Protein AF-A0A1L6MWC6-F1 (afdb_monomer_lite)

Structure (mmCIF, N/CA/C/O backbone):
data_AF-A0A1L6MWC6-F1
#
_entry.id   AF-A0A1L6MWC6-F1
#
loop_
_atom_site.group_PDB
_atom_site.id
_atom_site.type_symbol
_atom_site.label_atom_id
_atom_site.label_alt_id
_atom_site.label_comp_id
_atom_site.label_asym_id
_atom_site.label_entity_id
_atom_site.label_seq_id
_atom_site.pdbx_PDB_ins_code
_atom_site.Cartn_x
_atom_site.Cartn_y
_atom_site.Cartn_z
_atom_site.occupancy
_atom_site.B_iso_or_equiv
_atom_site.auth_seq_id
_atom_site.auth_comp_id
_atom_site.auth_asym_id
_atom_site.auth_atom_id
_atom_site.pdbx_PDB_model_num
ATOM 1 N N . MET A 1 1 ? 0.606 9.674 19.924 1.00 48.12 1 MET A N 1
ATOM 2 C CA . MET A 1 1 ? 0.322 10.281 18.603 1.00 48.12 1 MET A CA 1
ATOM 3 C C . MET A 1 1 ? -1.189 10.418 18.473 1.00 48.12 1 MET A C 1
ATOM 5 O O . MET A 1 1 ? -1.883 9.493 18.869 1.00 48.12 1 MET A O 1
ATOM 9 N N . ALA A 1 2 ? -1.690 11.585 18.062 1.00 39.72 2 ALA A N 1
ATOM 10 C CA .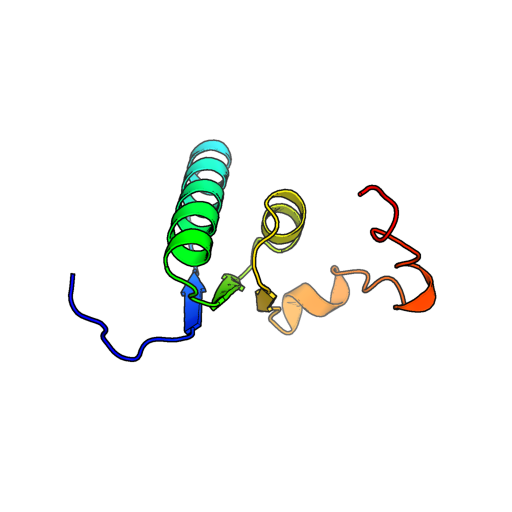 ALA A 1 2 ? -3.120 11.912 18.088 1.00 39.72 2 ALA A CA 1
ATOM 11 C C . ALA A 1 2 ? -3.938 11.074 17.078 1.00 39.72 2 ALA A C 1
ATOM 13 O O . ALA A 1 2 ? -3.430 10.808 15.987 1.00 39.72 2 ALA A O 1
ATOM 14 N N . PRO A 1 3 ? -5.195 10.696 17.385 1.00 51.22 3 PRO A N 1
ATOM 15 C CA . PRO A 1 3 ? -6.083 10.067 16.417 1.00 51.22 3 PRO A CA 1
ATOM 16 C C . PRO A 1 3 ? -6.580 11.151 15.455 1.00 51.22 3 PRO A C 1
ATOM 18 O O . PRO A 1 3 ? -7.536 11.864 15.737 1.00 51.22 3 PRO A O 1
ATOM 21 N N . THR A 1 4 ? -5.919 11.313 14.313 1.00 63.38 4 THR A N 1
ATOM 22 C CA . THR A 1 4 ? -6.248 12.349 13.315 1.00 63.38 4 THR A CA 1
ATOM 23 C C . THR A 1 4 ? -7.527 12.059 12.520 1.00 63.38 4 THR A C 1
ATOM 25 O O . THR A 1 4 ? -7.806 12.741 11.541 1.00 63.38 4 THR A O 1
ATOM 28 N N . GLY A 1 5 ? -8.303 11.031 12.886 1.00 74.25 5 GLY A N 1
ATOM 29 C CA . GLY A 1 5 ? -9.472 10.586 12.117 1.00 74.25 5 GLY A CA 1
ATOM 30 C C . GLY A 1 5 ? -9.123 10.025 10.732 1.00 74.25 5 GLY A C 1
ATOM 31 O O . GLY A 1 5 ? -10.019 9.654 9.977 1.00 74.25 5 GLY A O 1
ATOM 32 N N . ILE A 1 6 ? -7.833 9.936 10.389 1.00 81.06 6 ILE A N 1
ATOM 33 C CA . ILE A 1 6 ? -7.365 9.373 9.126 1.00 81.06 6 ILE A CA 1
ATOM 34 C C . ILE A 1 6 ? -7.556 7.863 9.184 1.00 81.06 6 ILE A C 1
ATOM 36 O O . ILE A 1 6 ? -6.868 7.156 9.912 1.00 81.06 6 ILE A O 1
ATOM 40 N N . GLN A 1 7 ? -8.491 7.371 8.382 1.00 90.19 7 GLN A N 1
ATOM 41 C CA . GLN A 1 7 ? -8.779 5.941 8.260 1.00 90.19 7 GLN A CA 1
ATOM 42 C C . GLN A 1 7 ? -8.105 5.321 7.036 1.00 90.19 7 GLN A C 1
ATOM 44 O O . GLN A 1 7 ? -8.150 4.106 6.837 1.00 90.19 7 GLN A O 1
ATOM 49 N N . THR A 1 8 ? -7.575 6.138 6.124 1.00 92.38 8 THR A N 1
ATOM 50 C CA . THR A 1 8 ? -7.102 5.678 4.815 1.00 92.38 8 THR A CA 1
ATOM 51 C C . THR A 1 8 ? -5.989 6.570 4.293 1.00 92.38 8 THR A C 1
ATOM 53 O O . THR A 1 8 ? -6.096 7.792 4.365 1.00 92.38 8 THR A O 1
ATOM 56 N N . ILE A 1 9 ? -4.939 5.948 3.760 1.00 92.69 9 ILE A N 1
ATOM 57 C CA . ILE A 1 9 ? -3.815 6.621 3.109 1.00 92.69 9 ILE A CA 1
ATOM 58 C C . ILE A 1 9 ? -3.457 5.907 1.802 1.00 92.69 9 ILE A C 1
ATOM 60 O O . ILE A 1 9 ? -3.650 4.697 1.673 1.00 92.69 9 ILE A O 1
ATOM 64 N N . GLN A 1 10 ? -2.904 6.653 0.846 1.00 94.06 10 GLN A N 1
ATOM 65 C CA . GLN A 1 10 ? -2.368 6.111 -0.401 1.00 94.06 10 GLN A CA 1
ATOM 66 C C . GLN A 1 10 ? -0.880 6.438 -0.507 1.00 94.06 10 GLN A C 1
ATOM 68 O O . GLN A 1 10 ? -0.491 7.604 -0.431 1.00 94.06 10 GLN A O 1
ATOM 73 N N . LEU A 1 11 ? -0.054 5.414 -0.706 1.00 92.88 11 LEU A N 1
ATOM 74 C CA . LEU A 1 11 ? 1.377 5.555 -0.927 1.00 92.88 11 LEU A CA 1
ATOM 75 C C . LEU A 1 11 ? 1.665 5.558 -2.428 1.00 92.88 11 LEU A C 1
ATOM 77 O O . LEU A 1 11 ? 1.375 4.589 -3.131 1.00 92.88 11 LEU A O 1
ATOM 81 N N . ARG A 1 12 ? 2.251 6.657 -2.906 1.00 91.94 12 ARG A N 1
ATOM 82 C CA . ARG A 1 12 ? 2.735 6.807 -4.279 1.00 91.94 12 ARG A CA 1
ATOM 83 C C . ARG A 1 12 ? 4.205 7.193 -4.245 1.00 91.94 12 ARG A C 1
ATOM 85 O O . ARG A 1 12 ? 4.551 8.246 -3.718 1.00 91.94 12 ARG A O 1
ATOM 92 N N . ILE A 1 13 ? 5.052 6.343 -4.807 1.00 85.69 13 ILE A N 1
ATOM 93 C CA . ILE A 1 13 ? 6.506 6.504 -4.800 1.00 85.69 13 ILE A CA 1
ATOM 94 C C . ILE A 1 13 ? 6.994 6.454 -6.249 1.00 85.69 13 ILE A C 1
ATOM 96 O O . ILE A 1 13 ? 6.542 5.613 -7.017 1.00 85.69 13 ILE A O 1
ATOM 100 N N . LYS A 1 14 ? 7.905 7.355 -6.632 1.00 84.38 14 LYS A N 1
ATOM 101 C CA . LYS A 1 14 ? 8.538 7.381 -7.962 1.00 84.38 14 LYS A CA 1
ATOM 102 C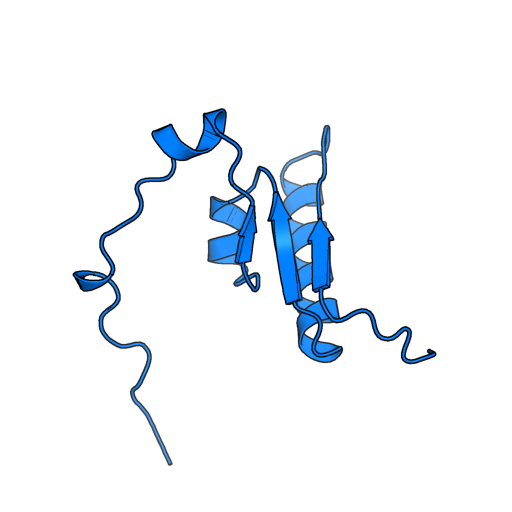 C . LYS A 1 14 ? 10.051 7.528 -7.820 1.00 84.38 14 LYS A C 1
ATOM 104 O O . LYS A 1 14 ? 10.503 8.250 -6.939 1.00 84.38 14 LYS A O 1
ATOM 109 N N . GLY A 1 15 ? 10.816 6.890 -8.707 1.00 79.88 15 GLY A N 1
ATOM 110 C CA . GLY A 1 15 ? 12.263 7.121 -8.833 1.00 79.88 15 GLY A CA 1
ATOM 111 C C . GLY A 1 15 ? 13.145 6.480 -7.752 1.00 79.88 15 GLY A C 1
ATOM 112 O O . GLY A 1 15 ? 14.215 7.006 -7.469 1.00 79.88 15 GLY A O 1
ATOM 113 N N . TYR A 1 16 ? 12.721 5.365 -7.146 1.00 77.88 16 TYR A N 1
ATOM 114 C CA . TYR A 1 16 ? 13.513 4.633 -6.147 1.00 77.88 16 TYR A CA 1
ATOM 115 C C . TYR A 1 16 ? 14.125 3.352 -6.720 1.00 77.88 16 TYR A C 1
ATOM 117 O O . TYR A 1 16 ? 13.571 2.728 -7.622 1.00 77.88 16 TYR A O 1
ATOM 125 N N . LEU A 1 17 ? 15.252 2.924 -6.144 1.00 82.56 17 LEU A N 1
ATOM 126 C CA . LEU A 1 17 ? 15.825 1.599 -6.392 1.00 82.56 17 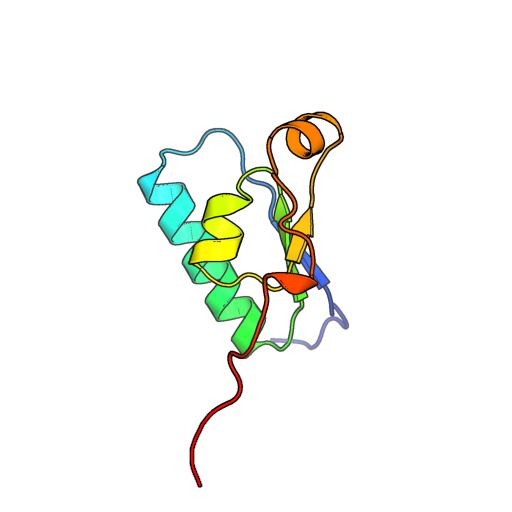LEU A CA 1
ATOM 127 C C . LEU A 1 17 ? 14.899 0.502 -5.837 1.00 82.56 17 LEU A C 1
ATOM 129 O O . LEU A 1 17 ? 14.332 0.657 -4.753 1.00 82.56 17 LEU A O 1
ATOM 133 N N . ALA A 1 18 ? 14.811 -0.638 -6.529 1.00 79.25 18 ALA A N 1
ATOM 134 C CA . ALA A 1 18 ? 13.885 -1.731 -6.199 1.00 79.25 18 ALA A CA 1
ATOM 135 C C . ALA A 1 18 ? 13.989 -2.236 -4.740 1.00 79.25 18 ALA A C 1
ATOM 137 O O . ALA A 1 18 ? 12.977 -2.510 -4.089 1.00 79.25 18 ALA A O 1
ATOM 138 N N . TYR A 1 19 ? 15.207 -2.313 -4.190 1.00 81.38 19 TYR A N 1
ATOM 139 C CA . TYR A 1 19 ? 15.428 -2.723 -2.797 1.00 81.38 19 TYR A CA 1
ATOM 140 C C . TYR A 1 19 ? 14.872 -1.706 -1.785 1.00 81.38 19 TYR A C 1
ATOM 142 O O . TYR A 1 19 ? 14.227 -2.077 -0.799 1.00 81.38 19 TYR A O 1
ATOM 150 N N . ALA A 1 20 ? 15.077 -0.413 -2.049 1.00 88.69 20 ALA A N 1
ATOM 151 C CA . ALA A 1 20 ? 14.555 0.657 -1.205 1.00 88.69 20 ALA A CA 1
ATOM 152 C C . ALA A 1 20 ? 13.022 0.672 -1.244 1.00 88.69 20 ALA A C 1
ATOM 154 O O . ALA A 1 20 ? 12.378 0.728 -0.199 1.00 88.69 20 ALA A O 1
ATOM 155 N N . LEU A 1 21 ? 12.439 0.522 -2.434 1.00 90.81 21 LEU A N 1
ATOM 156 C CA . LEU A 1 21 ? 10.994 0.457 -2.624 1.00 90.81 21 LEU A CA 1
ATOM 157 C C . LEU A 1 21 ? 10.348 -0.694 -1.830 1.00 90.81 21 LEU A C 1
ATOM 159 O O . LEU A 1 21 ? 9.358 -0.484 -1.129 1.00 90.81 21 LEU A O 1
ATOM 163 N N . THR A 1 22 ? 10.948 -1.887 -1.876 1.00 93.25 22 THR A N 1
ATOM 164 C CA . THR A 1 22 ? 10.490 -3.054 -1.099 1.00 93.25 22 THR A CA 1
ATOM 165 C C . THR A 1 22 ? 10.492 -2.776 0.399 1.00 93.25 22 THR A C 1
ATOM 167 O O . THR A 1 22 ? 9.525 -3.091 1.096 1.00 93.25 22 THR A O 1
ATOM 170 N N . THR A 1 23 ? 11.560 -2.151 0.894 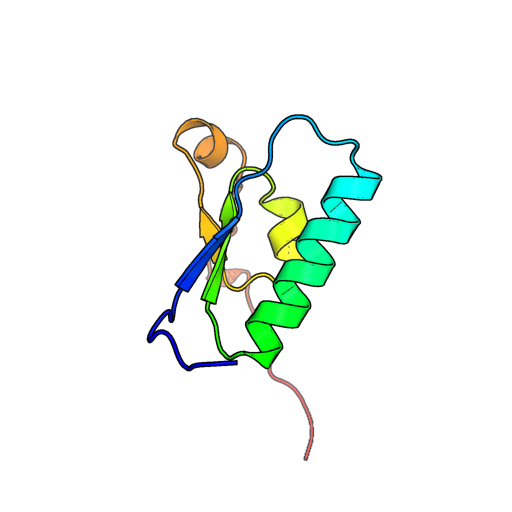1.00 94.62 23 THR A N 1
ATOM 171 C CA . THR A 1 23 ? 11.697 -1.806 2.313 1.00 94.62 23 THR A CA 1
ATOM 172 C C . THR A 1 23 ? 10.618 -0.812 2.739 1.00 94.62 23 THR A C 1
ATOM 174 O O . THR A 1 23 ? 9.912 -1.068 3.714 1.00 94.62 23 THR A O 1
ATOM 177 N N . ILE A 1 24 ? 10.416 0.253 1.957 1.00 93.44 24 ILE A N 1
ATOM 178 C CA . ILE A 1 24 ? 9.433 1.302 2.249 1.00 93.44 24 ILE A CA 1
ATOM 179 C C . ILE A 1 24 ? 8.006 0.739 2.273 1.00 93.44 24 ILE A C 1
ATOM 181 O O . ILE A 1 24 ? 7.261 0.991 3.220 1.00 93.44 24 ILE A O 1
ATOM 185 N N . ILE A 1 25 ? 7.610 -0.044 1.262 1.00 94.44 25 ILE A N 1
ATOM 186 C CA . ILE A 1 25 ? 6.245 -0.594 1.192 1.00 94.44 25 ILE A CA 1
ATOM 187 C C . ILE A 1 25 ? 5.994 -1.571 2.346 1.00 94.44 25 ILE A C 1
ATOM 189 O O . ILE A 1 25 ? 4.908 -1.565 2.934 1.00 94.44 25 ILE A O 1
ATOM 193 N N . ARG A 1 26 ? 6.995 -2.380 2.716 1.00 96.06 26 ARG A N 1
ATOM 194 C CA . ARG A 1 26 ? 6.898 -3.306 3.851 1.00 96.06 26 ARG A CA 1
ATOM 195 C C . ARG A 1 26 ? 6.677 -2.555 5.161 1.00 96.06 26 ARG A C 1
ATOM 197 O O . ARG A 1 26 ? 5.762 -2.901 5.906 1.00 96.06 26 ARG A O 1
ATOM 204 N N . GLU A 1 27 ? 7.475 -1.526 5.422 1.00 95.75 27 GLU A N 1
ATOM 205 C CA . GLU A 1 27 ? 7.366 -0.717 6.640 1.00 95.75 27 GLU A CA 1
ATOM 206 C C . GLU A 1 27 ? 6.035 0.038 6.697 1.00 95.75 27 GLU A C 1
ATOM 208 O O . GLU A 1 27 ? 5.328 -0.034 7.703 1.00 95.75 27 GLU A O 1
ATOM 213 N N . ALA A 1 28 ? 5.623 0.672 5.596 1.00 94.50 28 ALA A N 1
ATOM 214 C CA . ALA A 1 28 ? 4.330 1.348 5.510 1.00 94.50 28 ALA A CA 1
ATOM 215 C C . ALA A 1 28 ? 3.164 0.382 5.783 1.00 94.50 28 ALA A C 1
ATOM 217 O O . ALA A 1 28 ? 2.232 0.715 6.519 1.00 94.50 28 ALA A O 1
ATOM 218 N N . THR A 1 29 ? 3.231 -0.838 5.245 1.00 94.81 29 THR A N 1
ATOM 219 C CA . THR A 1 29 ? 2.215 -1.876 5.474 1.00 94.81 29 THR A CA 1
ATOM 220 C C . THR A 1 29 ? 2.172 -2.314 6.938 1.00 94.81 29 THR A C 1
ATOM 222 O O . THR A 1 29 ? 1.091 -2.466 7.503 1.00 94.81 29 THR A O 1
ATOM 225 N N . GLN A 1 30 ? 3.325 -2.478 7.590 1.00 95.06 30 GLN A N 1
ATOM 226 C CA . GLN A 1 30 ? 3.388 -2.839 9.011 1.00 95.06 30 GLN A CA 1
ATOM 227 C C . GLN A 1 30 ? 2.818 -1.738 9.914 1.00 95.06 30 GLN A C 1
ATOM 229 O O . GLN A 1 30 ? 2.003 -2.030 10.791 1.00 95.06 30 GLN A O 1
ATOM 234 N N . ILE A 1 31 ? 3.199 -0.482 9.671 1.00 93.62 31 ILE A N 1
ATOM 235 C CA . ILE A 1 31 ? 2.733 0.677 10.447 1.00 93.62 31 ILE A CA 1
ATOM 236 C C . ILE A 1 31 ? 1.219 0.851 10.301 1.00 93.62 31 ILE A C 1
ATOM 238 O O . ILE A 1 31 ? 0.497 1.027 11.276 1.00 93.62 31 ILE A O 1
ATOM 242 N N . THR A 1 32 ? 0.702 0.784 9.077 1.00 92.81 32 THR A N 1
ATOM 243 C CA . THR A 1 32 ? -0.730 1.016 8.842 1.00 92.81 32 THR A CA 1
ATOM 244 C C . THR A 1 32 ? -1.606 -0.096 9.399 1.00 92.81 32 THR A C 1
ATOM 246 O O . THR A 1 32 ? -2.653 0.199 9.976 1.00 92.81 32 THR A O 1
ATOM 249 N N . ARG A 1 33 ? -1.146 -1.352 9.343 1.00 90.19 33 ARG A N 1
ATOM 250 C CA . ARG A 1 33 ? -1.814 -2.470 10.021 1.00 90.19 33 ARG A CA 1
ATOM 251 C C . ARG A 1 33 ? -1.883 -2.264 11.534 1.00 90.19 33 ARG A C 1
ATOM 253 O O . ARG A 1 33 ? -2.953 -2.453 12.105 1.00 90.19 33 ARG A O 1
ATOM 260 N N . SER A 1 34 ? -0.788 -1.854 12.182 1.00 90.88 34 SER A N 1
ATOM 261 C CA . SER A 1 34 ? -0.780 -1.645 13.640 1.00 90.88 34 SER A CA 1
ATOM 262 C C . SER A 1 34 ? -1.621 -0.442 14.076 1.00 90.88 34 SER A C 1
ATOM 264 O O . SER A 1 34 ? -2.157 -0.436 15.182 1.00 90.88 34 SER A O 1
ATOM 266 N N . CYS A 1 35 ? -1.791 0.550 13.200 1.00 89.19 35 CYS A N 1
ATOM 267 C CA . CYS A 1 35 ? -2.623 1.726 13.450 1.00 89.19 35 CYS A CA 1
ATOM 268 C C . CYS A 1 35 ? -4.088 1.587 12.989 1.00 89.19 35 CYS A C 1
ATOM 270 O O . CYS A 1 35 ? -4.833 2.558 13.105 1.00 89.19 35 CYS A O 1
ATOM 272 N N . ASN A 1 36 ? -4.515 0.430 12.466 1.00 88.19 36 ASN A N 1
ATOM 273 C CA . ASN A 1 36 ? -5.842 0.240 11.858 1.00 88.19 36 ASN A CA 1
ATOM 274 C C . ASN A 1 36 ? -6.165 1.277 10.755 1.00 88.19 36 ASN A C 1
ATOM 276 O O . ASN A 1 36 ? -7.278 1.794 10.648 1.00 88.19 36 ASN A O 1
ATOM 280 N N . ILE A 1 37 ? -5.164 1.600 9.934 1.00 93.12 37 ILE A N 1
ATOM 281 C CA . ILE A 1 37 ? -5.274 2.501 8.784 1.00 93.12 37 ILE A CA 1
ATOM 282 C C . ILE A 1 37 ? -5.270 1.655 7.511 1.00 93.12 37 ILE A C 1
ATOM 284 O O . ILE A 1 37 ? -4.436 0.768 7.335 1.00 93.12 37 ILE A O 1
ATOM 288 N N . ARG A 1 38 ? -6.174 1.950 6.577 1.00 94.69 38 ARG A N 1
ATOM 289 C CA . ARG A 1 38 ? -6.189 1.301 5.259 1.00 94.69 38 ARG A CA 1
ATOM 290 C C . ARG A 1 38 ? -5.115 1.912 4.363 1.00 94.69 38 ARG A C 1
ATOM 292 O O . ARG A 1 38 ? -5.201 3.092 4.028 1.00 94.69 38 ARG A O 1
ATOM 299 N N . LEU A 1 39 ? -4.120 1.119 3.973 1.00 95.56 39 LEU A N 1
ATOM 300 C CA . LEU A 1 39 ? -3.058 1.525 3.050 1.00 95.56 39 LEU A CA 1
ATOM 301 C C . LEU A 1 39 ? -3.329 1.041 1.627 1.00 95.56 39 LEU A C 1
ATOM 303 O O . LEU A 1 39 ? -3.354 -0.166 1.378 1.00 95.56 39 LEU A O 1
ATOM 307 N N . PHE A 1 40 ? -3.441 1.983 0.697 1.00 95.31 40 PHE A N 1
ATOM 308 C CA . PHE A 1 40 ? -3.444 1.710 -0.736 1.00 95.31 40 PHE A CA 1
ATOM 309 C C . PHE A 1 40 ? -2.057 1.962 -1.333 1.00 95.31 40 PHE A C 1
ATOM 311 O O . PHE A 1 40 ? -1.477 3.023 -1.105 1.00 95.31 40 PHE A O 1
ATOM 318 N N . ILE A 1 41 ? -1.524 1.015 -2.104 1.00 94.25 41 ILE A N 1
ATOM 319 C CA . ILE A 1 41 ? -0.271 1.198 -2.857 1.00 94.25 41 ILE A CA 1
ATOM 320 C C . ILE A 1 41 ? -0.605 1.532 -4.308 1.00 94.25 41 ILE A C 1
ATOM 322 O O . ILE A 1 41 ? -1.416 0.846 -4.928 1.00 94.25 41 ILE A O 1
ATOM 326 N N . ASN A 1 42 ? 0.014 2.581 -4.842 1.00 90.69 42 ASN A N 1
ATOM 327 C CA . ASN A 1 42 ? -0.087 2.939 -6.253 1.00 90.69 42 ASN A CA 1
ATOM 328 C C . ASN A 1 42 ? 1.097 2.388 -7.059 1.00 90.69 42 ASN A C 1
ATOM 330 O O . ASN A 1 42 ? 2.204 2.321 -6.526 1.00 90.69 42 ASN A O 1
ATOM 334 N N . ASP A 1 43 ? 0.869 2.098 -8.343 1.00 84.75 43 ASP A N 1
ATOM 335 C CA . ASP A 1 43 ? 1.844 1.651 -9.362 1.00 84.75 43 ASP A CA 1
ATOM 336 C C . ASP A 1 43 ? 2.491 0.269 -9.092 1.00 84.75 43 ASP A C 1
ATOM 338 O O . ASP A 1 43 ? 2.517 -0.584 -9.974 1.00 84.75 43 ASP A O 1
ATOM 342 N N . GLU A 1 44 ? 2.922 -0.010 -7.861 1.00 89.50 44 GLU A N 1
ATOM 343 C CA . GLU A 1 44 ? 3.671 -1.209 -7.448 1.00 89.50 44 GLU A CA 1
ATOM 344 C C . GLU A 1 44 ? 2.754 -2.344 -6.961 1.00 89.50 44 GLU A C 1
ATOM 346 O O . GLU A 1 44 ? 2.881 -2.866 -5.846 1.00 89.50 44 GLU A O 1
ATOM 351 N N . TRP A 1 45 ? 1.772 -2.700 -7.790 1.00 88.38 45 TRP A N 1
ATOM 352 C CA . TRP A 1 45 ? 0.665 -3.582 -7.415 1.00 88.38 45 TRP A CA 1
ATOM 353 C C . TRP A 1 45 ? 1.109 -4.999 -7.032 1.00 88.38 45 TRP A C 1
ATOM 355 O O . TRP A 1 45 ? 0.652 -5.528 -6.020 1.00 88.38 45 TRP A O 1
ATOM 365 N N . GLU A 1 46 ? 2.046 -5.604 -7.763 1.00 89.69 46 GLU A N 1
ATOM 366 C CA . GLU A 1 46 ? 2.535 -6.946 -7.426 1.00 89.69 46 GLU A CA 1
ATOM 367 C C . GLU A 1 46 ? 3.195 -6.983 -6.046 1.00 89.69 46 GLU A C 1
ATOM 369 O O . GLU A 1 46 ? 2.996 -7.905 -5.253 1.00 89.69 46 GLU A O 1
ATOM 374 N N . LEU A 1 47 ? 4.000 -5.961 -5.749 1.00 91.06 47 LEU A N 1
ATOM 375 C CA . LEU A 1 47 ? 4.706 -5.849 -4.483 1.00 91.06 47 LEU A CA 1
ATOM 376 C C . LEU A 1 47 ? 3.727 -5.583 -3.334 1.00 91.06 47 LEU A C 1
ATOM 378 O O . LEU A 1 47 ? 3.890 -6.143 -2.249 1.00 91.06 47 LEU A O 1
ATOM 382 N N . ALA A 1 48 ? 2.676 -4.803 -3.594 1.00 91.62 48 ALA A N 1
ATOM 383 C CA . ALA A 1 48 ? 1.576 -4.590 -2.664 1.00 91.62 48 ALA A CA 1
ATOM 384 C C . ALA A 1 48 ? 0.856 -5.901 -2.306 1.00 91.62 48 ALA A C 1
ATOM 386 O O . ALA A 1 48 ? 0.606 -6.140 -1.124 1.00 91.62 48 ALA A O 1
ATOM 387 N N . ILE A 1 49 ? 0.588 -6.774 -3.289 1.00 90.75 49 ILE A N 1
ATOM 388 C CA . ILE A 1 49 ? 0.011 -8.111 -3.055 1.00 90.75 49 ILE A CA 1
ATOM 389 C C . ILE A 1 49 ? 0.968 -8.958 -2.216 1.00 90.75 49 ILE A C 1
ATOM 391 O O . ILE A 1 49 ? 0.573 -9.475 -1.172 1.00 90.75 49 ILE A O 1
ATOM 395 N N . ARG A 1 50 ? 2.240 -9.056 -2.627 1.00 93.19 50 ARG A N 1
ATOM 396 C CA . ARG A 1 50 ? 3.256 -9.871 -1.933 1.00 93.19 50 ARG A CA 1
ATOM 397 C C . ARG A 1 50 ? 3.443 -9.471 -0.467 1.00 93.19 50 ARG A C 1
ATOM 399 O O . ARG A 1 50 ? 3.684 -10.332 0.373 1.00 93.19 50 ARG A O 1
ATOM 406 N N . LEU A 1 51 ? 3.342 -8.179 -0.154 1.00 94.19 51 LEU A N 1
ATOM 407 C CA . LEU A 1 51 ? 3.502 -7.653 1.207 1.00 94.19 51 LEU A CA 1
ATOM 408 C C . LEU A 1 51 ? 2.169 -7.550 1.976 1.00 94.19 51 LEU A C 1
ATOM 410 O O . LEU A 1 51 ? 2.162 -7.321 3.190 1.00 94.19 51 LEU A O 1
ATOM 414 N N . GLY A 1 52 ? 1.043 -7.773 1.296 1.00 92.00 52 GLY A N 1
ATOM 415 C CA . GLY A 1 52 ? -0.310 -7.763 1.848 1.00 92.00 52 GLY A CA 1
ATOM 416 C C . GLY A 1 52 ? -0.814 -6.368 2.236 1.00 92.00 52 GLY A C 1
ATOM 417 O O . GLY A 1 52 ? -1.400 -6.194 3.310 1.00 92.00 52 GLY A O 1
ATOM 418 N N . ALA A 1 53 ? -0.574 -5.358 1.404 1.00 94.06 53 ALA A N 1
ATOM 419 C CA . ALA A 1 53 ? -1.229 -4.062 1.570 1.00 94.06 53 ALA A CA 1
ATOM 420 C C . ALA A 1 53 ? -2.764 -4.216 1.626 1.00 94.06 53 ALA A C 1
ATOM 422 O O . ALA A 1 53 ? -3.316 -5.205 1.146 1.00 94.06 53 ALA A O 1
ATOM 423 N N . TYR A 1 54 ? -3.464 -3.233 2.203 1.00 95.06 54 TYR A N 1
ATOM 424 C CA . TYR A 1 54 ? -4.928 -3.290 2.291 1.00 95.06 54 TYR A CA 1
ATOM 425 C C . TYR A 1 54 ? -5.575 -3.274 0.901 1.00 95.06 54 TYR A C 1
ATOM 427 O O . TYR A 1 54 ? -6.544 -3.987 0.653 1.00 95.06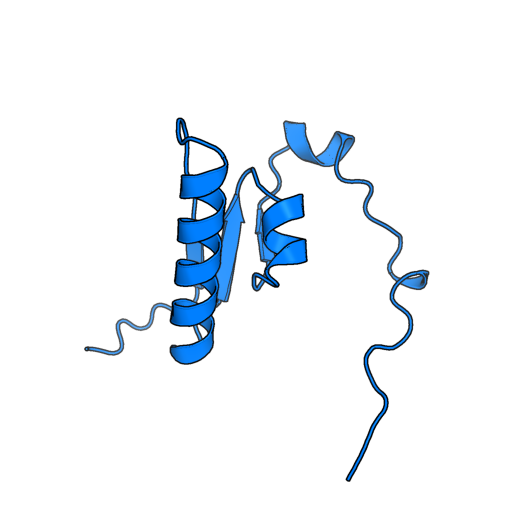 54 TYR A O 1
ATOM 435 N N . GLY A 1 55 ? -5.043 -2.452 -0.004 1.00 92.88 55 GLY A N 1
ATOM 436 C CA . GLY A 1 55 ? -5.535 -2.361 -1.368 1.00 92.88 55 GLY A CA 1
ATOM 437 C C . GLY A 1 55 ? -4.509 -1.778 -2.326 1.00 92.88 55 GLY A C 1
ATOM 438 O O . GLY A 1 55 ? -3.413 -1.362 -1.943 1.00 92.88 55 GLY A O 1
ATOM 439 N N . ILE A 1 56 ? -4.891 -1.745 -3.595 1.00 93.44 56 ILE A N 1
ATOM 440 C CA . ILE A 1 56 ? -4.062 -1.271 -4.699 1.00 93.44 56 ILE A CA 1
ATOM 441 C C . ILE A 1 56 ? -4.849 -0.191 -5.430 1.00 93.44 56 ILE A C 1
ATOM 443 O O . ILE A 1 56 ? -6.047 -0.354 -5.665 1.00 93.44 56 ILE A O 1
ATOM 447 N N . HIS A 1 57 ? -4.184 0.905 -5.780 1.00 89.75 57 HIS A N 1
ATOM 448 C CA . HIS A 1 57 ? -4.711 1.867 -6.739 1.00 89.75 57 HIS A CA 1
ATOM 449 C C . HIS A 1 57 ? -4.105 1.565 -8.112 1.00 89.75 57 HIS A C 1
ATOM 451 O O . HIS A 1 57 ? -2.884 1.595 -8.273 1.00 89.75 57 HIS A O 1
ATOM 457 N N . LEU A 1 58 ? -4.955 1.237 -9.085 1.00 82.88 58 LEU A N 1
ATOM 458 C CA . LEU A 1 58 ? -4.554 0.976 -10.465 1.00 82.88 58 LEU A CA 1
ATOM 459 C C . LEU A 1 58 ? -5.003 2.150 -11.339 1.00 82.88 58 LEU A C 1
ATOM 461 O O . LEU A 1 58 ? -6.197 2.430 -11.434 1.00 82.88 58 LEU A O 1
ATOM 465 N N . GLY A 1 59 ? -4.042 2.829 -11.971 1.00 76.25 59 GLY A N 1
ATOM 466 C CA . GLY A 1 59 ? -4.317 3.747 -13.077 1.00 76.25 59 GLY A CA 1
ATOM 467 C C . GLY A 1 59 ? -4.820 2.996 -14.314 1.00 76.25 59 GLY A C 1
ATOM 468 O O . GLY A 1 59 ? -4.689 1.772 -14.404 1.00 76.25 59 GLY A O 1
ATOM 469 N N . GLN A 1 60 ? -5.381 3.721 -15.285 1.00 69.62 60 GLN A N 1
ATOM 470 C CA . GLN A 1 60 ? -5.900 3.128 -16.528 1.00 69.62 60 GLN A CA 1
ATOM 471 C C . GLN A 1 60 ? -4.818 2.366 -17.310 1.00 69.62 60 GLN A C 1
ATOM 473 O O . GLN A 1 60 ? -5.105 1.368 -17.970 1.00 69.62 60 GLN A O 1
ATOM 478 N N . GLU A 1 61 ? -3.567 2.801 -17.195 1.00 68.38 61 GLU A N 1
ATOM 479 C CA . GLU A 1 61 ? -2.393 2.169 -17.787 1.00 68.38 61 GLU A CA 1
ATOM 480 C C . GLU A 1 61 ? -2.066 0.793 -17.176 1.00 68.38 61 GLU A C 1
ATOM 482 O O . GLU A 1 61 ? -1.637 -0.104 -17.898 1.00 68.38 61 GLU A O 1
ATOM 487 N N . ASN A 1 62 ? -2.341 0.587 -15.883 1.00 65.31 62 ASN A N 1
ATOM 488 C CA . ASN A 1 62 ? -1.980 -0.637 -15.155 1.00 65.31 62 ASN A CA 1
ATOM 489 C C . ASN A 1 62 ? -3.103 -1.686 -15.158 1.00 65.31 62 ASN A C 1
ATOM 491 O O . ASN A 1 62 ? -2.863 -2.848 -14.844 1.00 65.31 62 ASN A O 1
ATOM 495 N N . LEU A 1 63 ? -4.328 -1.301 -15.532 1.00 64.62 63 LEU A N 1
ATOM 496 C CA . LEU A 1 63 ? -5.461 -2.226 -15.651 1.00 64.62 63 LEU A CA 1
ATOM 497 C C . LEU A 1 63 ? -5.260 -3.282 -16.745 1.00 64.62 63 LEU A C 1
ATOM 499 O O . LEU A 1 63 ? -5.814 -4.367 -16.644 1.00 64.62 63 LEU A O 1
ATOM 503 N N . HIS A 1 64 ? -4.476 -2.973 -17.780 1.00 63.25 64 HIS A N 1
ATOM 504 C CA . HIS A 1 64 ? -4.231 -3.898 -18.888 1.00 63.25 64 HIS A CA 1
ATOM 505 C C . HIS A 1 64 ? -3.233 -5.009 -18.540 1.00 63.25 64 HIS A C 1
ATOM 507 O O . HIS A 1 64 ? -3.217 -6.035 -19.211 1.00 63.25 64 HIS A O 1
ATOM 513 N N . THR A 1 65 ? -2.380 -4.796 -17.534 1.00 64.56 65 THR A N 1
ATOM 514 C CA . THR A 1 65 ? -1.329 -5.745 -17.125 1.00 64.56 65 THR A CA 1
ATOM 515 C C . THR A 1 65 ? -1.643 -6.448 -15.811 1.00 64.56 65 THR A C 1
ATOM 517 O O . THR A 1 65 ? -1.121 -7.532 -15.560 1.00 64.56 65 THR A O 1
ATOM 520 N N . ALA A 1 66 ? -2.504 -5.862 -14.979 1.00 61.75 66 ALA A N 1
ATOM 521 C CA . ALA A 1 66 ? -3.081 -6.545 -13.839 1.00 61.75 66 ALA A CA 1
ATOM 522 C C . ALA A 1 66 ? -4.126 -7.548 -14.346 1.00 61.75 66 ALA A C 1
ATOM 524 O O . ALA A 1 66 ? -5.301 -7.211 -14.480 1.00 61.75 66 ALA A O 1
ATOM 525 N N . ASP A 1 67 ? -3.702 -8.783 -14.625 1.00 64.38 67 ASP A N 1
ATOM 526 C CA . ASP A 1 67 ? -4.625 -9.904 -14.803 1.00 64.38 67 ASP A CA 1
ATOM 527 C C . ASP A 1 67 ? -5.405 -10.071 -13.492 1.00 64.38 67 ASP A C 1
ATOM 529 O O . ASP A 1 67 ? -4.942 -10.667 -12.514 1.00 64.38 67 ASP A O 1
ATOM 533 N N . LEU A 1 68 ? -6.590 -9.466 -13.436 1.00 61.84 68 LEU A N 1
ATOM 534 C CA . LEU A 1 68 ? -7.517 -9.638 -12.333 1.00 61.84 68 LEU A CA 1
ATOM 535 C C . LEU A 1 68 ? -8.022 -11.076 -12.415 1.00 61.84 68 LEU A C 1
ATOM 537 O O . LEU A 1 68 ? -8.993 -11.366 -13.115 1.00 61.84 68 LEU A O 1
ATOM 541 N N . LEU A 1 69 ? -7.339 -11.989 -11.718 1.00 53.81 69 LEU A N 1
ATOM 542 C CA . LEU A 1 69 ? -7.823 -13.353 -11.547 1.00 53.81 69 LEU A CA 1
ATOM 543 C C . LEU A 1 69 ? -9.279 -13.275 -11.065 1.00 53.81 69 LEU A C 1
ATOM 545 O O . LEU A 1 69 ? -9.560 -12.576 -10.083 1.00 53.81 69 LEU A O 1
ATOM 549 N N . PRO A 1 70 ? -10.223 -13.953 -11.738 1.00 47.56 70 PRO A N 1
ATOM 550 C CA . PRO A 1 70 ? -11.619 -13.887 -11.351 1.00 47.56 70 PRO A CA 1
ATOM 551 C C . PRO A 1 70 ? -11.764 -14.375 -9.903 1.00 47.56 70 PRO A C 1
ATOM 553 O O . PRO A 1 70 ? -11.052 -15.304 -9.505 1.00 47.56 70 PRO A O 1
ATOM 556 N N . PRO A 1 71 ? -12.681 -13.792 -9.108 1.00 54.06 71 PRO A N 1
ATOM 557 C CA . PRO A 1 71 ? -12.840 -14.100 -7.683 1.00 54.06 71 PRO A CA 1
ATOM 558 C C . PRO A 1 71 ? -13.118 -15.585 -7.393 1.00 54.06 71 PRO A C 1
ATOM 560 O O . PRO A 1 71 ? -12.892 -16.043 -6.279 1.00 54.06 71 PRO A O 1
ATOM 563 N N . SER A 1 72 ? -13.518 -16.367 -8.400 1.00 50.44 72 SER A N 1
ATOM 564 C CA . SER A 1 72 ? -13.599 -17.832 -8.354 1.00 50.44 72 SER A CA 1
ATOM 565 C C . SER A 1 72 ? -12.254 -18.541 -8.131 1.00 50.44 72 SER A C 1
ATOM 567 O O . SER A 1 72 ? -12.246 -19.714 -7.774 1.00 50.44 72 SER A O 1
ATOM 569 N N . SER A 1 73 ? -11.131 -17.848 -8.328 1.00 51.41 73 SER A N 1
ATOM 570 C CA . SER A 1 73 ? -9.766 -18.372 -8.161 1.00 51.41 73 SER A CA 1
ATOM 571 C C . SER A 1 73 ? -9.215 -18.140 -6.749 1.00 51.41 73 SER A C 1
ATOM 573 O O . SER A 1 73 ? -8.207 -18.730 -6.373 1.00 51.41 73 SER A O 1
ATOM 575 N N . LEU A 1 74 ? -9.880 -17.300 -5.946 1.00 52.41 74 LEU A N 1
ATOM 576 C CA . LEU A 1 74 ? -9.553 -17.055 -4.540 1.00 52.41 74 LEU A CA 1
ATOM 577 C C . LEU A 1 74 ? -10.353 -18.016 -3.648 1.00 52.41 74 LEU A C 1
ATOM 579 O O . LEU A 1 74 ? -11.168 -17.595 -2.828 1.00 52.41 74 LEU A O 1
ATOM 583 N N . GLN A 1 75 ? -10.147 -19.324 -3.812 1.00 44.72 75 GLN A N 1
ATOM 5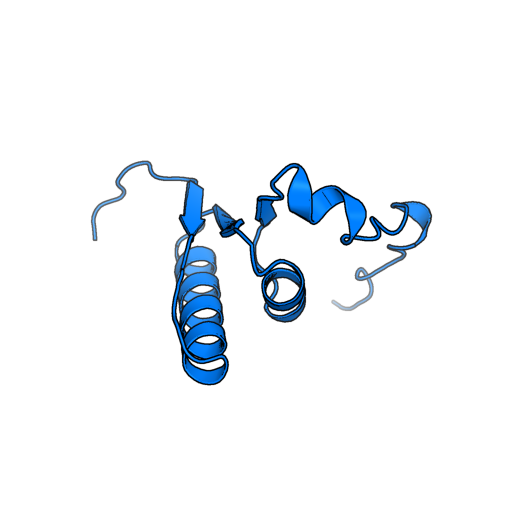84 C CA . GLN A 1 75 ? -10.636 -20.294 -2.832 1.00 44.72 75 GLN A CA 1
ATOM 585 C C . GLN A 1 75 ? -9.654 -20.411 -1.657 1.00 44.72 75 GLN A C 1
ATOM 587 O O . GLN A 1 75 ? -8.522 -20.859 -1.798 1.00 44.72 75 GLN A O 1
ATOM 592 N N . SER A 1 76 ? -10.170 -20.025 -0.486 1.00 49.38 76 SER A N 1
ATOM 593 C CA . SER A 1 76 ? -9.857 -20.573 0.839 1.00 49.38 76 SER A CA 1
ATOM 594 C C . SER A 1 76 ? -8.450 -20.351 1.411 1.00 49.38 76 SER A C 1
ATOM 596 O O . SER A 1 76 ? -7.682 -21.288 1.588 1.00 49.38 76 SER A O 1
ATOM 598 N N . ALA A 1 77 ? -8.200 -19.141 1.922 1.00 46.97 77 ALA A N 1
ATOM 599 C CA . ALA A 1 77 ? -7.387 -18.961 3.133 1.00 46.97 77 ALA A CA 1
ATOM 600 C C . ALA A 1 77 ? -8.311 -18.803 4.360 1.00 46.97 77 ALA A C 1
ATOM 602 O O . ALA A 1 77 ? -8.342 -17.772 5.029 1.00 46.97 77 ALA A O 1
ATOM 603 N N . LYS A 1 78 ? -9.135 -19.823 4.612 1.00 53.34 78 LYS A N 1
ATOM 604 C CA . LYS A 1 78 ? -9.849 -20.038 5.881 1.00 53.34 78 LYS A CA 1
ATOM 605 C C . LYS A 1 78 ? -9.827 -21.538 6.181 1.00 53.34 78 LYS A C 1
ATOM 607 O O . LYS A 1 78 ? -10.712 -22.252 5.733 1.00 53.34 78 LYS A O 1
ATOM 612 N N . GLN A 1 79 ? -8.789 -21.980 6.892 1.00 45.88 79 GLN A N 1
ATOM 613 C CA . GLN A 1 79 ? -8.612 -23.283 7.568 1.00 45.88 79 GLN A CA 1
ATOM 614 C C . GLN A 1 79 ? -7.183 -23.290 8.141 1.00 45.88 79 GLN A C 1
ATOM 616 O O . GLN A 1 79 ? -6.263 -23.014 7.381 1.00 45.88 79 GLN A O 1
ATOM 621 N N . GLY A 1 80 ? -6.853 -23.541 9.409 1.00 36.56 80 GLY A N 1
ATOM 622 C CA . GLY A 1 80 ? -7.531 -23.719 10.708 1.00 36.56 80 GLY A CA 1
ATOM 623 C C . GLY A 1 80 ? -6.578 -23.110 11.773 1.00 36.56 80 GLY A C 1
ATOM 624 O O . GLY A 1 80 ? -5.603 -22.468 11.394 1.00 36.56 80 GLY A O 1
ATOM 625 N N . CYS A 1 81 ? -6.723 -23.203 13.089 1.00 38.22 81 CYS A N 1
ATOM 626 C CA . CYS A 1 81 ? -7.477 -24.055 14.002 1.00 38.22 81 CYS A CA 1
ATOM 627 C C . CYS A 1 81 ? -7.564 -23.286 15.339 1.00 38.22 81 CYS A C 1
ATOM 629 O O . CYS A 1 81 ? -6.641 -22.531 15.640 1.00 38.22 81 CYS A O 1
ATOM 631 N N . ASP A 1 82 ? -8.673 -23.482 16.053 1.00 38.53 82 ASP A N 1
ATOM 632 C CA . ASP A 1 82 ? -8.859 -23.532 17.519 1.00 38.53 82 ASP A CA 1
ATOM 633 C C . ASP A 1 82 ? -7.909 -22.761 18.459 1.00 38.53 82 ASP A C 1
ATOM 635 O O . ASP A 1 82 ? -6.700 -23.082 18.529 1.00 38.53 82 ASP A O 1
#

pLDDT: mean 78.04, std 18.49, range [36.56, 96.06]

Organism: NCBI:txid1882918

Foldseek 3Di:
DDPPVQQEDEDDDPDDDPVVVLVVLLVVQVVCVVVNHQYEYEPPQVSCVVSVHNYYDYDPVCVVVPPPDPVVVPPDPDDDDD

Sequence (82 aa):
MAPTGIQTIQLRIKGYLAYALTTIIREATQITRSCNIRLFINDEWELAIRLGAYGIHLGQENLHTADLLPPSSLQSAKQGCD

InterPro domains:
  IPR013785 Aldolase-type TIM barrel [G3DSA:3.20.20.70] (1-78)
  IPR022998 Thiamine phosphate synthase/TenI [PF02581] (4-67)
  IPR022998 Thiamine phosphate synthase/TenI [cd00564] (5-71)
  IPR036206 Thiamin phosphate synthase superfamily [SSF51391] (3-68)

Secondary structure (DSSP, 8-state):
-------EEEE---S--HHHHHHHHHHHHHHHHHTT-EEEEES-HHHHHHHT-SEEE--TTTTTTS----GGG---------

Radius of gyration: 14.74 Å; chains: 1; bounding box: 29×36×38 Å